Protein AF-A0A957CQX4-F1 (afdb_monomer)

Structure (mmCIF, N/CA/C/O backbone):
data_AF-A0A957CQX4-F1
#
_entry.id   AF-A0A957CQX4-F1
#
loop_
_atom_site.group_PDB
_atom_site.id
_atom_site.type_symbol
_atom_site.label_atom_id
_atom_site.label_alt_id
_atom_site.label_comp_id
_atom_site.label_asym_id
_atom_site.label_entity_id
_atom_site.label_seq_id
_atom_site.pdbx_PDB_ins_code
_atom_site.Cartn_x
_atom_site.Cartn_y
_atom_site.Cartn_z
_atom_site.occupancy
_atom_site.B_iso_or_equiv
_atom_site.auth_seq_id
_atom_site.auth_comp_id
_atom_site.auth_asym_id
_atom_site.auth_atom_id
_atom_site.pdbx_PDB_model_num
ATOM 1 N N . ILE A 1 1 ? 11.330 18.446 -30.122 1.00 41.84 1 ILE A N 1
ATOM 2 C CA . ILE A 1 1 ? 11.579 17.194 -29.372 1.00 41.84 1 ILE A CA 1
ATOM 3 C C . ILE A 1 1 ? 11.679 17.618 -27.921 1.00 41.84 1 ILE A C 1
ATOM 5 O O . ILE A 1 1 ? 12.581 18.369 -27.589 1.00 41.84 1 ILE A O 1
ATOM 9 N N . VAL A 1 2 ? 10.641 17.349 -27.130 1.00 44.31 2 VAL A N 1
ATOM 10 C CA . VAL A 1 2 ? 10.578 17.809 -25.739 1.00 44.31 2 VAL A CA 1
ATOM 11 C C . VAL A 1 2 ? 11.383 16.818 -24.910 1.00 44.31 2 VAL A C 1
ATOM 13 O O . VAL A 1 2 ? 10.915 15.710 -24.658 1.00 44.31 2 VAL A O 1
ATOM 16 N N . ASP A 1 3 ? 12.596 17.207 -24.524 1.00 44.94 3 ASP A N 1
ATOM 17 C CA . ASP A 1 3 ? 13.393 16.482 -23.540 1.00 44.94 3 ASP A CA 1
ATOM 18 C C . ASP A 1 3 ? 12.679 16.555 -22.186 1.00 44.94 3 ASP A C 1
ATOM 20 O O . ASP A 1 3 ? 12.815 17.519 -21.428 1.00 44.94 3 ASP A O 1
ATOM 24 N N . MET A 1 4 ? 11.884 15.527 -21.877 1.00 54.16 4 MET A N 1
ATOM 25 C CA . MET A 1 4 ? 11.392 15.278 -20.523 1.00 54.16 4 MET A CA 1
ATOM 26 C C . MET A 1 4 ? 12.562 14.816 -19.656 1.00 54.16 4 MET A C 1
ATOM 28 O O . MET A 1 4 ? 12.753 13.640 -19.364 1.00 54.16 4 MET A O 1
ATOM 32 N N . ASN A 1 5 ? 13.375 15.790 -19.280 1.00 46.06 5 ASN A N 1
ATOM 33 C CA . ASN A 1 5 ? 14.481 15.666 -18.361 1.00 46.06 5 ASN A CA 1
ATOM 34 C C . ASN A 1 5 ? 13.964 15.125 -17.014 1.00 46.06 5 ASN A C 1
ATOM 36 O O . ASN A 1 5 ? 13.205 15.791 -16.309 1.00 46.06 5 ASN A O 1
ATOM 40 N N . THR A 1 6 ? 14.365 13.896 -16.687 1.00 53.91 6 THR A N 1
ATOM 41 C CA . THR A 1 6 ? 14.165 13.133 -15.442 1.00 53.91 6 THR A CA 1
ATOM 42 C C . THR A 1 6 ? 14.833 13.820 -14.242 1.00 53.91 6 THR A C 1
ATOM 44 O O . THR A 1 6 ? 15.784 13.310 -13.649 1.00 53.91 6 THR A O 1
ATOM 47 N N . ARG A 1 7 ? 14.374 15.029 -13.913 1.00 50.56 7 ARG A N 1
ATOM 48 C CA . ARG A 1 7 ? 15.153 16.060 -13.212 1.00 50.56 7 ARG A CA 1
ATOM 49 C C . ARG A 1 7 ? 15.289 15.954 -11.698 1.00 50.56 7 ARG A C 1
ATOM 51 O O . ARG A 1 7 ? 15.803 16.900 -11.116 1.00 50.56 7 ARG A O 1
ATOM 58 N N . PHE A 1 8 ? 14.884 14.861 -11.055 1.00 52.66 8 PHE A N 1
ATOM 59 C CA . PHE A 1 8 ? 15.062 14.762 -9.599 1.00 52.66 8 PHE A CA 1
ATOM 60 C C . PHE A 1 8 ? 15.961 13.630 -9.103 1.00 52.66 8 PHE A C 1
ATOM 62 O O . PHE A 1 8 ? 16.574 13.805 -8.057 1.00 52.66 8 PHE A O 1
ATOM 69 N N . THR A 1 9 ? 16.133 12.524 -9.833 1.00 52.09 9 THR A N 1
ATOM 70 C CA . THR A 1 9 ? 16.983 11.414 -9.347 1.00 52.09 9 THR A CA 1
ATOM 71 C C . THR A 1 9 ? 17.731 10.631 -10.439 1.00 52.09 9 THR A C 1
ATOM 73 O O . THR A 1 9 ? 18.676 9.915 -10.132 1.00 52.09 9 THR A O 1
ATOM 76 N N . GLY A 1 10 ? 17.408 10.792 -11.726 1.00 63.09 10 GLY A N 1
ATOM 77 C CA . GLY A 1 10 ? 17.993 9.964 -12.789 1.00 63.09 10 GLY A CA 1
ATOM 78 C C . GLY A 1 10 ? 17.454 8.523 -12.788 1.00 63.09 10 GLY A C 1
ATOM 79 O O . GLY A 1 10 ? 17.038 7.989 -11.760 1.00 63.09 10 GLY A O 1
ATOM 80 N N . ILE A 1 11 ? 17.439 7.897 -13.969 1.00 63.88 11 ILE A N 1
ATOM 81 C CA . ILE A 1 11 ? 16.885 6.547 -14.196 1.00 63.88 11 ILE A CA 1
ATOM 82 C C . ILE A 1 11 ? 17.500 5.522 -13.227 1.00 63.88 11 ILE A C 1
ATOM 84 O O . ILE A 1 11 ? 16.767 4.762 -12.603 1.00 63.88 11 ILE A O 1
ATOM 88 N N . ALA A 1 12 ? 18.812 5.611 -12.987 1.00 65.75 12 ALA A N 1
ATOM 89 C CA . ALA A 1 12 ? 19.529 4.712 -12.087 1.00 65.75 12 ALA A CA 1
ATOM 90 C C . ALA A 1 12 ? 18.997 4.736 -10.641 1.00 65.75 12 ALA A C 1
ATOM 92 O O . ALA A 1 12 ? 18.763 3.689 -10.046 1.00 65.75 12 ALA A O 1
ATOM 93 N N . ILE A 1 13 ? 18.764 5.913 -10.047 1.00 66.00 13 ILE A N 1
ATOM 94 C CA . ILE A 1 13 ? 18.269 5.989 -8.660 1.00 66.00 13 ILE A CA 1
ATOM 95 C C . ILE A 1 13 ? 16.823 5.489 -8.576 1.00 66.00 13 ILE A C 1
ATOM 97 O O . ILE A 1 13 ? 16.457 4.862 -7.585 1.00 66.00 13 ILE A O 1
ATOM 101 N N . HIS A 1 14 ? 16.003 5.737 -9.602 1.00 67.88 14 HIS A N 1
ATOM 102 C CA . HIS A 1 14 ? 14.637 5.213 -9.656 1.00 67.88 14 HIS A CA 1
ATOM 103 C C . HIS A 1 14 ? 14.615 3.677 -9.719 1.00 67.88 14 HIS A C 1
ATOM 105 O O . HIS A 1 14 ? 13.782 3.053 -9.065 1.00 67.88 14 HIS A O 1
ATOM 111 N 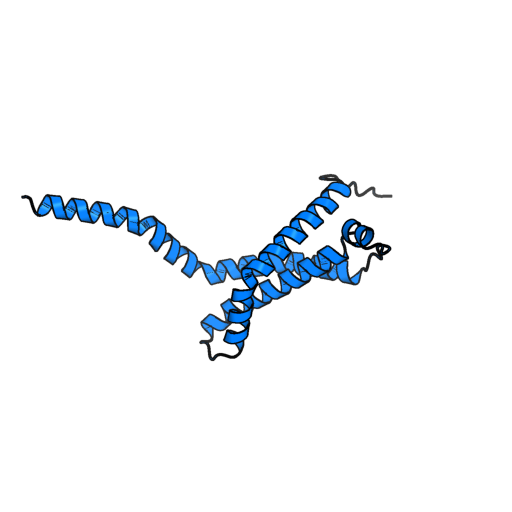N . GLU A 1 15 ? 15.567 3.061 -10.422 1.00 67.62 15 GLU A N 1
ATOM 112 C CA . GLU A 1 15 ? 15.726 1.603 -10.465 1.00 67.62 15 GLU A CA 1
ATOM 113 C C . GLU A 1 15 ? 16.175 1.019 -9.121 1.00 67.62 15 GLU A C 1
ATOM 115 O O . GLU A 1 15 ? 15.562 0.067 -8.632 1.00 67.62 15 GLU A O 1
ATOM 120 N N . TRP A 1 16 ? 17.182 1.616 -8.473 1.00 72.44 16 TRP A N 1
ATOM 121 C CA . TRP A 1 16 ? 17.637 1.181 -7.146 1.00 72.44 16 TRP A CA 1
ATOM 122 C C . TRP A 1 16 ? 16.569 1.383 -6.064 1.00 72.44 16 TRP A C 1
ATOM 124 O O . TRP A 1 16 ? 16.383 0.510 -5.212 1.00 72.44 16 TRP A O 1
ATOM 134 N N . LEU A 1 17 ? 15.822 2.492 -6.113 1.00 70.56 17 LEU A N 1
ATOM 135 C CA . LEU A 1 17 ? 14.667 2.714 -5.238 1.00 70.56 17 LEU A CA 1
ATOM 136 C C . LEU A 1 17 ? 13.571 1.679 -5.488 1.00 70.56 17 LEU A C 1
ATOM 138 O O . LEU A 1 17 ? 13.018 1.154 -4.526 1.00 70.56 17 LEU A O 1
ATOM 142 N N . GLY A 1 18 ? 13.291 1.341 -6.749 1.00 69.25 18 GLY A N 1
ATOM 143 C CA . GLY A 1 18 ? 12.336 0.292 -7.102 1.00 69.25 18 GLY A CA 1
ATOM 144 C C . GLY A 1 18 ? 12.687 -1.055 -6.465 1.00 69.25 18 GLY A C 1
ATOM 145 O O . GLY A 1 18 ? 11.817 -1.702 -5.884 1.00 69.25 18 GLY A O 1
ATOM 146 N N . ILE A 1 19 ? 13.966 -1.443 -6.485 1.00 72.25 19 ILE A N 1
ATOM 147 C CA . ILE A 1 19 ? 14.449 -2.678 -5.843 1.00 72.25 19 ILE A CA 1
ATOM 148 C C . ILE A 1 19 ? 14.323 -2.595 -4.321 1.00 72.25 19 ILE A C 1
ATOM 150 O O . ILE A 1 19 ? 13.779 -3.509 -3.699 1.00 72.25 19 ILE A O 1
ATOM 154 N N . GLY A 1 20 ? 14.797 -1.503 -3.712 1.00 78.00 20 GLY A N 1
ATOM 155 C CA . GLY A 1 20 ? 14.736 -1.319 -2.261 1.00 78.00 20 GLY A CA 1
ATOM 156 C C . GLY A 1 20 ? 13.301 -1.373 -1.732 1.00 78.00 20 GLY A C 1
ATOM 157 O O . GLY A 1 20 ? 13.021 -2.066 -0.753 1.00 78.00 20 GLY A O 1
ATOM 158 N N . ILE A 1 21 ? 12.375 -0.708 -2.427 1.00 72.12 21 ILE A N 1
ATOM 159 C CA . ILE A 1 21 ? 10.943 -0.729 -2.114 1.00 72.12 21 ILE A CA 1
ATOM 160 C C . ILE A 1 21 ? 10.361 -2.129 -2.346 1.00 72.12 21 ILE A C 1
ATOM 162 O O . ILE A 1 21 ? 9.635 -2.627 -1.489 1.00 72.12 21 ILE A O 1
ATOM 166 N N . GLY A 1 22 ? 10.716 -2.799 -3.446 1.00 74.62 22 GLY A N 1
ATOM 167 C CA . GLY A 1 22 ? 10.278 -4.167 -3.735 1.00 74.62 22 GLY A CA 1
ATOM 168 C C . GLY A 1 22 ? 10.659 -5.160 -2.632 1.00 74.62 22 GLY A C 1
ATOM 169 O O . GLY A 1 22 ? 9.807 -5.915 -2.164 1.00 74.62 22 GLY A O 1
ATOM 170 N N . ILE A 1 23 ? 11.906 -5.115 -2.152 1.00 79.44 23 ILE A N 1
ATOM 171 C CA . ILE A 1 23 ? 12.391 -5.969 -1.054 1.00 79.44 23 ILE A CA 1
ATOM 172 C C . ILE A 1 23 ? 11.671 -5.638 0.256 1.00 79.44 23 ILE A C 1
ATOM 174 O O . ILE A 1 23 ? 11.192 -6.545 0.940 1.00 79.44 23 ILE A O 1
ATOM 178 N N . ALA A 1 24 ? 11.570 -4.354 0.611 1.00 78.94 24 ALA A N 1
ATOM 179 C CA . ALA A 1 24 ? 10.910 -3.925 1.842 1.00 78.94 24 ALA A CA 1
ATOM 180 C C . ALA A 1 24 ? 9.434 -4.355 1.880 1.00 78.94 24 ALA A C 1
ATOM 182 O O . ALA A 1 24 ? 8.952 -4.850 2.902 1.00 78.94 24 ALA A O 1
ATOM 183 N N . LEU A 1 25 ? 8.729 -4.226 0.755 1.00 71.69 25 LEU A N 1
ATOM 184 C CA . LEU A 1 25 ? 7.332 -4.625 0.629 1.00 71.69 25 LEU A CA 1
ATOM 185 C C . LEU A 1 25 ? 7.152 -6.150 0.612 1.00 71.69 25 LEU A C 1
ATOM 187 O O . LEU A 1 25 ? 6.225 -6.659 1.242 1.00 71.69 25 LEU A O 1
ATOM 191 N N . PHE A 1 26 ? 8.049 -6.904 -0.030 1.00 78.44 26 PHE A N 1
ATOM 192 C CA . PHE A 1 26 ? 8.033 -8.369 0.037 1.00 78.44 26 PHE A CA 1
ATOM 193 C C . PHE A 1 26 ? 8.264 -8.873 1.468 1.00 78.44 26 PHE A C 1
ATOM 195 O O . PHE A 1 26 ? 7.564 -9.763 1.954 1.00 78.44 26 PHE A O 1
ATOM 202 N N . TYR A 1 27 ? 9.205 -8.261 2.185 1.00 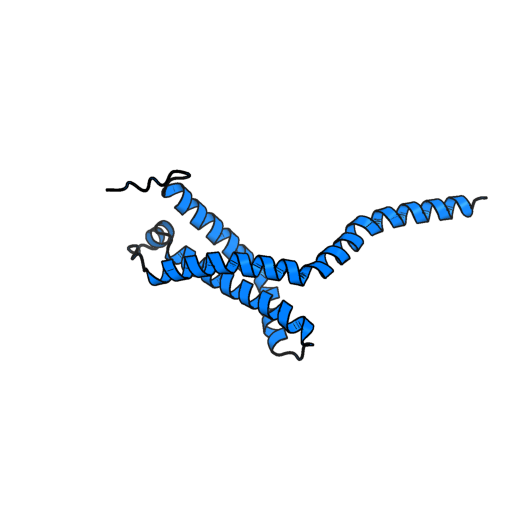83.25 27 TYR A N 1
ATOM 203 C CA . TYR A 1 27 ? 9.442 -8.565 3.592 1.00 83.25 27 TYR A CA 1
ATOM 204 C C . TYR A 1 27 ? 8.224 -8.229 4.464 1.00 83.25 27 TYR A C 1
ATOM 206 O O . TYR A 1 27 ? 7.828 -9.029 5.314 1.00 83.25 27 TYR A O 1
ATOM 214 N N . HIS A 1 28 ? 7.573 -7.090 4.215 1.00 79.69 28 HIS A N 1
ATOM 215 C CA . HIS A 1 28 ? 6.319 -6.726 4.871 1.00 79.69 28 HIS A CA 1
ATOM 216 C C . HIS A 1 28 ? 5.231 -7.789 4.643 1.00 79.69 28 HIS A C 1
ATOM 218 O O . HIS A 1 28 ? 4.593 -8.239 5.596 1.00 79.69 28 HIS A O 1
ATOM 224 N N . LEU A 1 29 ? 5.074 -8.273 3.407 1.00 77.56 29 LEU A N 1
ATOM 225 C CA . LEU A 1 29 ? 4.137 -9.345 3.069 1.00 77.56 29 LEU A CA 1
ATOM 226 C C . LEU A 1 29 ? 4.422 -10.637 3.858 1.00 77.56 29 LEU A C 1
ATOM 228 O O . LEU A 1 29 ? 3.501 -11.258 4.393 1.00 77.56 29 LEU A O 1
ATOM 232 N N . MET A 1 30 ? 5.700 -11.005 3.990 1.00 81.81 30 MET A N 1
ATOM 233 C CA . MET A 1 30 ? 6.137 -12.176 4.755 1.00 81.81 30 MET A CA 1
ATOM 234 C C . MET A 1 30 ? 5.791 -12.053 6.248 1.00 81.81 30 MET A C 1
ATOM 236 O O . MET A 1 30 ? 5.258 -12.988 6.849 1.00 81.81 30 MET A O 1
ATOM 240 N N . LEU A 1 31 ? 6.043 -10.885 6.850 1.00 82.69 31 LEU A N 1
ATOM 241 C CA . LEU A 1 31 ? 5.719 -10.615 8.255 1.00 82.69 31 LEU A CA 1
ATOM 242 C C . LEU A 1 31 ? 4.213 -10.681 8.522 1.00 82.69 31 LEU A C 1
ATOM 244 O O . LEU A 1 31 ? 3.776 -11.198 9.554 1.00 82.69 31 LEU A O 1
ATOM 248 N N . HIS A 1 32 ? 3.412 -10.199 7.576 1.00 79.81 32 HIS A N 1
ATOM 249 C CA . HIS A 1 32 ? 1.960 -10.181 7.694 1.00 79.81 32 HIS A CA 1
ATOM 250 C C . HIS A 1 32 ? 1.287 -11.491 7.245 1.00 79.81 32 HIS A C 1
ATOM 252 O O . HIS A 1 32 ? 0.066 -11.601 7.343 1.00 79.81 32 HIS A O 1
ATOM 258 N N . TRP A 1 33 ? 2.038 -12.540 6.882 1.00 77.56 33 TRP A N 1
ATOM 259 C CA . TRP A 1 33 ? 1.481 -13.815 6.403 1.00 77.56 33 TRP A CA 1
ATOM 260 C C . TRP A 1 33 ? 0.460 -14.460 7.350 1.00 77.56 33 TRP A C 1
ATOM 262 O O . TRP A 1 33 ? -0.620 -14.890 6.940 1.00 77.56 33 TRP A O 1
ATOM 272 N N . LYS A 1 34 ? 0.747 -14.464 8.658 1.00 77.88 34 LYS A N 1
ATOM 273 C CA . LYS A 1 34 ? -0.188 -14.983 9.674 1.00 77.88 34 LYS A CA 1
ATOM 274 C C . LYS A 1 34 ? -1.479 -14.164 9.749 1.00 77.88 34 LYS A C 1
ATOM 276 O O . LYS A 1 34 ? -2.549 -14.733 9.967 1.00 77.88 34 LYS A O 1
ATOM 281 N N . TRP A 1 35 ? -1.380 -12.847 9.568 1.00 76.88 35 TRP A N 1
ATOM 282 C CA . TRP A 1 35 ? -2.536 -11.956 9.536 1.00 76.88 35 TRP A CA 1
ATOM 283 C C . TRP A 1 35 ? -3.393 -12.229 8.300 1.00 76.88 35 TRP A C 1
ATOM 285 O O . TRP A 1 35 ? -4.600 -12.367 8.456 1.00 76.88 35 TRP A O 1
ATOM 295 N N . ILE A 1 36 ? -2.787 -12.445 7.127 1.00 70.94 36 ILE A N 1
ATOM 296 C CA . ILE A 1 36 ? -3.496 -12.798 5.884 1.00 70.94 36 ILE A CA 1
ATOM 297 C C . ILE A 1 36 ? -4.317 -14.071 6.077 1.00 70.94 36 ILE A C 1
ATOM 299 O O . ILE A 1 36 ? -5.517 -14.071 5.833 1.00 70.94 36 ILE A O 1
ATOM 303 N N . VAL A 1 37 ? -3.709 -15.148 6.583 1.00 76.94 37 VAL A N 1
ATOM 304 C CA . VAL A 1 37 ? -4.419 -16.420 6.811 1.00 76.94 37 VAL A CA 1
ATOM 305 C C . VAL A 1 37 ? -5.567 -16.247 7.813 1.00 76.94 37 VAL A C 1
ATOM 307 O O . VAL A 1 37 ? -6.648 -16.812 7.631 1.00 76.94 37 VAL A O 1
ATOM 310 N N . ALA A 1 38 ? -5.360 -15.458 8.871 1.00 75.69 38 ALA A N 1
ATOM 311 C CA . ALA A 1 38 ? -6.400 -15.150 9.850 1.00 75.69 38 ALA A CA 1
ATOM 312 C C . ALA A 1 38 ? -7.536 -14.304 9.250 1.00 75.69 38 ALA A C 1
ATOM 314 O O . ALA A 1 38 ? -8.705 -14.546 9.558 1.00 75.69 38 ALA A O 1
ATOM 315 N N . ILE A 1 39 ? -7.198 -13.353 8.377 1.00 66.88 39 ILE A N 1
ATOM 316 C CA . ILE A 1 39 ? -8.131 -12.573 7.567 1.00 66.88 39 ILE A CA 1
ATOM 317 C C . ILE A 1 39 ? -8.926 -13.536 6.692 1.00 66.88 39 ILE A C 1
ATOM 319 O O . ILE A 1 39 ? -10.137 -13.595 6.864 1.00 66.88 39 ILE A O 1
ATOM 323 N N . THR A 1 40 ? -8.301 -14.375 5.868 1.00 70.88 40 THR A N 1
ATOM 324 C CA . THR A 1 40 ? -9.000 -15.268 4.932 1.00 70.88 40 THR A CA 1
ATOM 325 C C . THR A 1 40 ? -9.977 -16.196 5.645 1.00 70.88 40 THR A C 1
ATOM 327 O O . THR A 1 40 ? -11.106 -16.368 5.200 1.00 70.88 40 THR A O 1
ATOM 330 N N . LYS A 1 41 ? -9.610 -16.724 6.818 1.00 74.88 41 LYS A N 1
ATOM 331 C CA . LYS A 1 41 ? -10.523 -17.532 7.644 1.00 74.88 41 LYS A CA 1
ATOM 332 C C . LYS A 1 41 ? -11.727 -16.742 8.168 1.00 74.88 41 LYS A C 1
ATOM 334 O O . LYS A 1 41 ? -12.801 -17.313 8.335 1.00 74.88 41 LYS A O 1
ATOM 339 N N . ARG A 1 42 ? -11.576 -15.439 8.424 1.00 70.38 42 ARG A N 1
ATOM 340 C CA . ARG A 1 42 ? -12.669 -14.561 8.867 1.00 70.38 42 ARG A CA 1
ATOM 341 C C . ARG A 1 42 ? -13.666 -14.212 7.759 1.00 70.38 42 ARG A C 1
ATOM 343 O O . ARG A 1 42 ? -14.816 -14.001 8.121 1.00 70.38 42 ARG A O 1
ATOM 350 N N . ILE A 1 43 ? -13.304 -14.239 6.465 1.00 65.75 43 ILE A N 1
ATOM 351 C CA . ILE A 1 43 ? -14.282 -14.121 5.348 1.00 65.75 43 ILE A CA 1
ATOM 352 C C . ILE A 1 43 ? -15.390 -15.157 5.488 1.00 65.75 43 ILE A C 1
ATOM 354 O O . ILE A 1 43 ? -16.566 -14.848 5.326 1.00 65.75 43 ILE A O 1
ATOM 358 N N . PHE A 1 44 ? -15.005 -16.388 5.812 1.00 69.75 44 PHE A N 1
ATOM 359 C CA . PHE A 1 44 ? -15.931 -17.509 5.920 1.00 69.75 44 PHE A CA 1
ATOM 360 C C . PHE A 1 44 ? -16.690 -17.534 7.256 1.00 69.75 44 PHE A C 1
ATOM 362 O O . PHE A 1 44 ? -17.517 -18.415 7.478 1.00 69.75 44 PHE A O 1
ATOM 369 N N . SER A 1 45 ? -16.441 -16.569 8.149 1.00 67.75 45 SER A N 1
ATOM 370 C CA . SER A 1 45 ? -17.099 -16.464 9.449 1.00 67.75 45 SER A CA 1
ATOM 371 C C . SER A 1 45 ? -18.189 -15.388 9.448 1.00 67.75 45 SER A C 1
ATOM 373 O O . SER A 1 45 ? -18.067 -14.336 8.820 1.00 67.75 45 SER A O 1
ATOM 375 N N . LYS A 1 46 ? -19.284 -15.631 10.178 1.00 63.38 46 LYS A N 1
ATOM 376 C CA . LYS A 1 46 ? -20.419 -14.700 10.277 1.00 63.38 46 LYS A CA 1
ATOM 377 C C . LYS A 1 46 ? -20.040 -13.483 11.130 1.00 63.38 46 LYS A C 1
ATOM 379 O O . LYS A 1 46 ? -20.223 -13.487 12.342 1.00 63.38 46 LYS A O 1
ATOM 384 N N . LEU A 1 47 ? -19.531 -12.427 10.495 1.00 65.81 47 LEU A N 1
ATOM 385 C CA . LEU A 1 47 ? -19.240 -11.145 11.151 1.00 65.81 47 LEU A CA 1
ATOM 386 C C . LEU A 1 47 ? -20.388 -10.127 10.987 1.00 65.81 47 LEU A C 1
ATOM 388 O O . LEU A 1 47 ? -21.037 -10.119 9.930 1.00 65.81 47 LEU A O 1
ATOM 392 N N . PRO A 1 48 ? -20.614 -9.241 11.981 1.00 73.38 48 PRO A N 1
ATOM 393 C CA . PRO A 1 48 ? -21.534 -8.104 11.879 1.00 73.38 48 PRO A CA 1
ATOM 394 C C . PRO A 1 48 ? -21.151 -7.141 10.745 1.00 73.38 48 PRO A C 1
ATOM 396 O O . PRO A 1 48 ? -19.968 -6.891 10.515 1.00 73.38 48 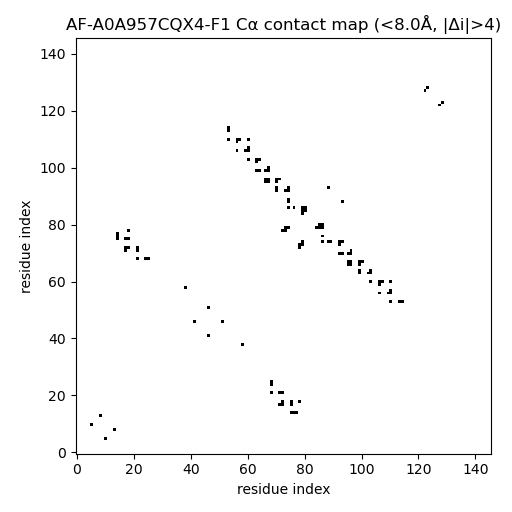PRO A O 1
ATOM 399 N N . THR A 1 49 ? -22.139 -6.559 10.061 1.00 66.75 49 THR A N 1
ATOM 400 C CA . THR A 1 49 ? -21.964 -5.760 8.829 1.00 66.75 49 THR A CA 1
ATOM 401 C C . THR A 1 49 ? -21.007 -4.572 8.980 1.00 66.75 49 THR A C 1
ATOM 403 O O . THR A 1 49 ? -20.211 -4.319 8.080 1.00 66.75 49 THR A O 1
ATOM 406 N N . ALA A 1 50 ? -20.993 -3.898 10.135 1.00 67.19 50 ALA A N 1
ATOM 407 C CA . ALA A 1 50 ? -20.071 -2.787 10.403 1.00 67.19 50 ALA A CA 1
ATOM 408 C C . ALA A 1 50 ? -18.589 -3.218 10.396 1.00 67.19 50 ALA A C 1
ATOM 410 O O . ALA A 1 50 ? -17.726 -2.495 9.902 1.00 67.19 50 ALA A O 1
ATOM 411 N N . HIS A 1 51 ? -18.287 -4.433 10.866 1.00 72.94 51 HIS A N 1
ATOM 412 C CA . HIS A 1 51 ? -16.935 -4.987 10.794 1.00 72.94 51 HIS A CA 1
ATOM 413 C C . HIS A 1 51 ? -16.564 -5.461 9.387 1.00 72.94 51 HIS A C 1
ATOM 415 O O . HIS A 1 51 ? -15.377 -5.533 9.081 1.00 72.94 51 HIS A O 1
ATOM 421 N N . ARG A 1 52 ? -17.548 -5.748 8.521 1.00 77.06 52 ARG A N 1
ATOM 422 C CA . ARG A 1 52 ? -17.294 -6.204 7.148 1.00 77.06 52 ARG A CA 1
ATOM 423 C C . ARG A 1 52 ? -16.694 -5.113 6.277 1.00 77.06 52 ARG A C 1
ATOM 425 O O . ARG A 1 52 ? -15.807 -5.427 5.505 1.00 77.06 52 ARG A O 1
ATOM 432 N N . ILE A 1 53 ? -17.132 -3.859 6.404 1.00 79.19 53 ILE A N 1
ATOM 433 C CA . ILE A 1 53 ? -16.623 -2.761 5.559 1.00 79.19 53 ILE A CA 1
ATOM 434 C C . ILE A 1 53 ? -15.146 -2.498 5.851 1.00 79.19 53 ILE A C 1
ATOM 436 O O . ILE A 1 53 ? -14.331 -2.515 4.936 1.00 79.19 53 ILE A O 1
ATOM 440 N N . ARG A 1 54 ? -14.788 -2.337 7.130 1.00 81.19 54 ARG A N 1
ATOM 441 C CA . ARG A 1 54 ? -13.387 -2.169 7.549 1.00 81.19 54 ARG A CA 1
ATOM 442 C C . ARG A 1 54 ? -12.519 -3.326 7.065 1.00 81.19 54 ARG A C 1
ATOM 444 O O . ARG A 1 54 ? -11.462 -3.124 6.493 1.00 81.19 54 ARG A O 1
ATOM 451 N N . TYR A 1 55 ? -13.040 -4.533 7.208 1.00 78.88 55 TYR A N 1
ATOM 452 C CA . TYR A 1 55 ? -12.376 -5.742 6.764 1.00 78.88 55 TYR A CA 1
ATOM 453 C C . TYR A 1 55 ? -12.242 -5.860 5.228 1.00 78.88 55 TYR A C 1
ATOM 455 O O . TYR A 1 55 ? -11.213 -6.314 4.735 1.00 78.88 55 TYR A O 1
ATOM 463 N N . LEU A 1 56 ? -13.248 -5.439 4.456 1.00 83.88 56 LEU A N 1
ATOM 464 C CA . LEU A 1 56 ? -13.190 -5.414 2.991 1.00 83.88 56 LEU A CA 1
ATOM 465 C C . LEU A 1 56 ? -12.115 -4.446 2.497 1.00 83.88 56 LEU A C 1
ATOM 467 O O . LEU A 1 56 ? -11.375 -4.789 1.581 1.00 83.88 56 LEU A O 1
ATOM 471 N N . VAL A 1 57 ? -12.010 -3.270 3.120 1.00 87.25 57 VAL A N 1
ATOM 472 C CA . VAL A 1 57 ? -10.960 -2.291 2.807 1.00 87.25 57 VAL A CA 1
ATOM 473 C C . VAL A 1 57 ? -9.578 -2.866 3.106 1.00 87.25 57 VAL A C 1
ATOM 475 O O . VAL A 1 57 ? -8.684 -2.731 2.277 1.00 87.25 57 VAL A O 1
ATOM 478 N N . ASP A 1 58 ? -9.416 -3.576 4.225 1.00 84.88 58 ASP A N 1
ATOM 479 C CA . ASP A 1 58 ? -8.153 -4.236 4.576 1.00 84.88 58 ASP A CA 1
ATOM 480 C C . ASP A 1 58 ? -7.735 -5.281 3.527 1.00 84.88 58 ASP A C 1
ATOM 482 O O . ASP A 1 58 ? -6.562 -5.357 3.162 1.00 84.88 58 ASP A O 1
ATOM 486 N N . ILE A 1 59 ? -8.682 -6.071 3.004 1.00 83.56 59 ILE A N 1
ATOM 487 C CA . ILE A 1 59 ? -8.399 -7.026 1.920 1.00 83.56 59 ILE A CA 1
ATOM 488 C C . ILE A 1 59 ? -8.075 -6.308 0.618 1.00 83.56 59 ILE A C 1
ATOM 490 O O . ILE A 1 59 ? -7.133 -6.700 -0.063 1.00 83.56 59 ILE A O 1
ATOM 494 N N . LEU A 1 60 ? -8.862 -5.299 0.243 1.00 88.69 60 LEU A N 1
ATOM 495 C CA . LEU A 1 60 ? -8.639 -4.544 -0.989 1.00 88.69 60 LEU A CA 1
ATOM 496 C C . LEU A 1 60 ? -7.242 -3.931 -0.989 1.00 88.69 60 LEU A C 1
ATOM 498 O O . LEU A 1 60 ? -6.512 -4.098 -1.957 1.00 88.69 60 LEU A O 1
ATOM 502 N N . LEU A 1 61 ? -6.847 -3.315 0.124 1.00 87.44 61 LEU A N 1
ATOM 503 C CA . LEU A 1 61 ? -5.513 -2.759 0.316 1.00 87.44 61 LEU A CA 1
ATOM 504 C C . LEU A 1 61 ? -4.431 -3.836 0.252 1.00 87.44 61 LEU A C 1
ATOM 506 O O . LEU A 1 61 ? -3.385 -3.626 -0.349 1.00 87.44 61 LEU A O 1
ATOM 510 N N . PHE A 1 62 ? -4.686 -5.003 0.837 1.00 84.62 62 PHE A N 1
ATOM 511 C CA . PHE A 1 62 ? -3.766 -6.127 0.763 1.00 84.62 62 PHE A CA 1
ATOM 512 C C . PHE A 1 62 ? -3.552 -6.614 -0.681 1.00 84.62 62 PHE A C 1
ATOM 514 O O . PHE A 1 62 ? -2.412 -6.760 -1.124 1.00 84.62 62 PHE A O 1
ATOM 521 N N . VAL A 1 63 ? -4.639 -6.852 -1.419 1.00 86.19 63 VAL A N 1
ATOM 522 C CA . VAL A 1 63 ? -4.594 -7.298 -2.819 1.00 86.19 63 VAL A CA 1
ATOM 523 C C . VAL A 1 63 ? -3.916 -6.247 -3.692 1.00 86.19 63 VAL A C 1
ATOM 525 O O . VAL A 1 63 ? -3.032 -6.593 -4.473 1.00 86.19 63 VAL A O 1
ATOM 528 N N . ASP A 1 64 ? -4.287 -4.979 -3.524 1.00 89.56 64 ASP A N 1
ATOM 529 C CA . ASP A 1 64 ? -3.684 -3.850 -4.226 1.00 89.56 64 ASP A CA 1
ATOM 530 C C . ASP A 1 64 ? -2.170 -3.799 -3.996 1.00 89.56 64 ASP A C 1
ATOM 532 O O . ASP A 1 64 ? -1.404 -3.731 -4.954 1.00 89.56 64 ASP A O 1
ATOM 536 N N . MET A 1 65 ? -1.719 -3.985 -2.752 1.00 83.56 65 MET A N 1
ATOM 537 C CA . MET A 1 65 ? -0.294 -4.001 -2.429 1.00 83.56 65 MET A CA 1
ATOM 538 C C . MET A 1 65 ? 0.447 -5.173 -3.079 1.00 83.56 65 MET A C 1
ATOM 540 O O . MET A 1 65 ? 1.546 -4.993 -3.597 1.00 83.56 65 MET A O 1
ATOM 544 N N . VAL A 1 66 ? -0.147 -6.371 -3.116 1.00 84.44 66 VAL A N 1
ATOM 545 C CA . VAL A 1 66 ? 0.444 -7.525 -3.818 1.00 84.44 66 VAL A CA 1
ATOM 546 C C . VAL A 1 66 ? 0.577 -7.241 -5.316 1.00 84.44 66 VAL A C 1
ATOM 548 O O . VAL A 1 66 ? 1.635 -7.496 -5.892 1.00 84.44 66 VAL A O 1
ATOM 551 N N . VAL A 1 67 ? -0.460 -6.688 -5.950 1.00 87.38 67 VAL A N 1
ATOM 552 C CA . VAL A 1 67 ? -0.426 -6.337 -7.378 1.00 87.38 67 VAL A CA 1
ATOM 553 C C . VAL A 1 67 ? 0.608 -5.243 -7.640 1.00 87.38 67 VAL A C 1
ATOM 555 O O . VAL A 1 67 ? 1.391 -5.362 -8.584 1.00 87.38 67 VAL A O 1
ATOM 558 N N . LEU A 1 68 ? 0.674 -4.218 -6.791 1.00 86.69 68 LEU A N 1
ATOM 559 C CA . LEU A 1 68 ? 1.641 -3.125 -6.887 1.00 86.69 68 LEU A CA 1
ATOM 560 C C . LEU A 1 68 ? 3.082 -3.648 -6.823 1.00 86.69 68 LEU A C 1
ATOM 562 O O . LEU A 1 68 ? 3.913 -3.246 -7.638 1.00 86.69 68 LEU A O 1
ATOM 566 N N . ILE A 1 69 ? 3.361 -4.601 -5.927 1.00 80.69 69 ILE A N 1
ATOM 567 C CA . ILE A 1 69 ? 4.670 -5.259 -5.800 1.00 80.69 69 ILE A CA 1
ATOM 568 C C . ILE A 1 69 ? 4.983 -6.074 -7.055 1.00 80.69 69 ILE A C 1
ATOM 570 O O . ILE A 1 69 ? 6.003 -5.838 -7.698 1.00 80.69 69 ILE A O 1
ATOM 574 N N . VAL A 1 70 ? 4.110 -7.011 -7.437 1.00 82.62 70 VAL A N 1
ATOM 575 C CA . VAL A 1 70 ? 4.348 -7.913 -8.579 1.00 82.62 70 VAL A CA 1
ATOM 576 C C . VAL A 1 70 ? 4.551 -7.122 -9.871 1.00 82.62 70 VAL A C 1
ATOM 578 O O . VAL A 1 70 ? 5.483 -7.394 -10.626 1.00 82.62 70 VAL A O 1
ATOM 581 N N . THR A 1 71 ? 3.715 -6.112 -10.114 1.00 84.81 71 THR A N 1
ATOM 582 C CA . THR A 1 71 ? 3.829 -5.253 -11.298 1.00 84.81 71 THR A CA 1
ATOM 583 C C . THR A 1 71 ? 5.074 -4.366 -11.250 1.00 84.81 71 THR A C 1
ATOM 585 O O . THR A 1 71 ? 5.703 -4.169 -12.286 1.00 84.81 71 THR A O 1
ATOM 588 N N . GLY A 1 72 ? 5.483 -3.884 -10.070 1.00 77.69 72 GLY A N 1
ATOM 589 C CA . GLY A 1 72 ? 6.710 -3.103 -9.886 1.00 77.69 72 GLY A CA 1
ATOM 590 C C . GLY A 1 72 ? 7.980 -3.920 -10.134 1.00 77.69 72 GLY A C 1
ATOM 591 O O . GLY A 1 72 ? 8.873 -3.459 -10.844 1.00 77.69 72 GLY A O 1
ATOM 592 N N . LEU A 1 73 ? 8.031 -5.161 -9.633 1.00 77.12 73 LEU A N 1
ATOM 593 C CA . LEU A 1 73 ? 9.112 -6.104 -9.940 1.00 77.12 73 LEU A CA 1
ATOM 594 C C . LEU A 1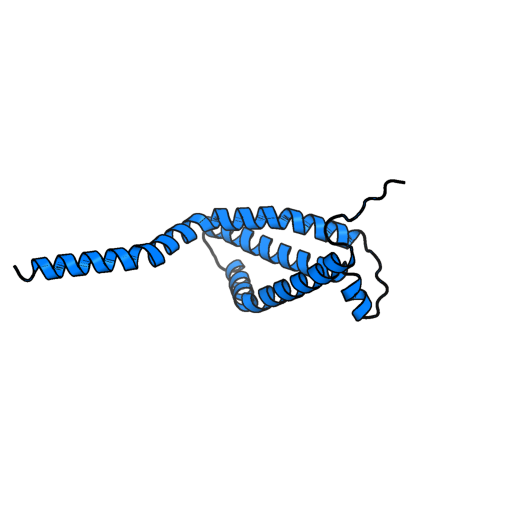 73 ? 9.186 -6.406 -11.442 1.00 77.12 73 LEU A C 1
ATOM 596 O O . LEU A 1 73 ? 10.281 -6.465 -11.991 1.00 77.12 73 LEU A O 1
ATOM 600 N N . TRP A 1 74 ? 8.039 -6.545 -12.112 1.00 75.69 74 TRP A N 1
ATOM 601 C CA . TRP A 1 74 ? 7.981 -6.844 -13.547 1.00 75.69 74 TRP A CA 1
ATOM 602 C C . TRP A 1 74 ? 8.413 -5.673 -14.443 1.00 75.69 74 TRP A C 1
ATOM 604 O O . TRP A 1 74 ? 8.985 -5.881 -15.511 1.00 75.69 74 TRP A O 1
ATOM 614 N N . ILE A 1 75 ? 8.126 -4.431 -14.040 1.00 73.69 75 ILE A N 1
ATOM 615 C CA . ILE A 1 75 ? 8.533 -3.226 -14.785 1.00 73.69 75 ILE A CA 1
ATOM 616 C C . ILE A 1 75 ? 10.015 -2.896 -14.558 1.00 73.69 75 ILE A C 1
ATOM 618 O O . ILE A 1 75 ? 10.612 -2.211 -15.387 1.00 73.69 75 ILE A O 1
ATOM 622 N N . SER A 1 76 ? 10.615 -3.362 -13.459 1.00 71.31 76 SER A N 1
ATOM 623 C CA . SER A 1 76 ? 12.011 -3.076 -13.131 1.00 71.31 76 SER A CA 1
ATOM 624 C C . SER A 1 76 ? 12.963 -3.683 -14.168 1.00 71.31 76 SER A C 1
ATOM 626 O O . SER A 1 76 ? 13.148 -4.899 -14.238 1.00 71.31 76 SER A O 1
ATOM 628 N N . GLU A 1 77 ? 13.594 -2.816 -14.964 1.00 69.56 77 GLU A N 1
ATOM 629 C CA . GLU A 1 77 ? 14.548 -3.219 -16.004 1.00 69.56 77 GLU A CA 1
ATOM 630 C C . GLU A 1 77 ? 15.760 -3.937 -15.387 1.00 69.56 77 GLU A C 1
ATOM 632 O O . GLU A 1 77 ? 16.179 -4.970 -15.903 1.00 69.56 77 GLU A O 1
ATOM 637 N N . VAL A 1 78 ? 16.245 -3.485 -14.225 1.00 65.81 78 VAL A N 1
ATOM 638 C CA . VAL A 1 78 ? 17.349 -4.131 -13.490 1.00 65.81 78 VAL A CA 1
ATOM 639 C C . VAL A 1 78 ? 16.963 -5.513 -12.960 1.00 65.81 78 VAL A C 1
ATOM 641 O O . VAL A 1 78 ? 17.750 -6.450 -13.086 1.00 65.81 78 VAL A O 1
ATOM 644 N N . ALA A 1 79 ? 15.757 -5.679 -12.402 1.00 66.94 79 ALA A N 1
ATOM 645 C CA . ALA A 1 79 ? 15.308 -6.990 -11.927 1.00 66.94 79 ALA A CA 1
ATOM 646 C C . ALA A 1 79 ? 15.215 -7.999 -13.083 1.00 66.94 79 ALA A C 1
ATOM 648 O O . ALA A 1 79 ? 15.671 -9.133 -12.946 1.00 66.94 79 ALA A O 1
ATOM 649 N N . MET A 1 80 ? 14.696 -7.564 -14.238 1.00 67.19 80 MET A N 1
ATOM 650 C CA . MET A 1 80 ? 14.583 -8.381 -15.452 1.00 67.19 80 MET A CA 1
ATOM 651 C C . MET A 1 80 ? 15.955 -8.694 -16.079 1.00 67.19 80 MET A C 1
ATOM 653 O O . MET A 1 80 ? 16.187 -9.816 -16.531 1.00 67.19 80 MET A O 1
ATOM 657 N N . GLN A 1 81 ? 16.897 -7.748 -16.036 1.00 68.62 81 GLN A N 1
ATOM 658 C CA . GLN A 1 81 ? 18.277 -7.960 -16.485 1.00 68.62 81 GLN A CA 1
ATOM 659 C C . GLN A 1 81 ? 19.030 -8.965 -15.603 1.00 68.62 81 GLN A C 1
ATOM 661 O O . GLN A 1 81 ? 19.758 -9.803 -16.132 1.00 68.62 81 GLN A O 1
ATOM 666 N N . GLN A 1 82 ? 18.834 -8.944 -14.279 1.00 69.12 82 GLN A N 1
ATOM 667 C CA . GLN A 1 82 ? 19.476 -9.905 -13.370 1.00 69.12 82 GLN A CA 1
ATOM 668 C C . GLN A 1 82 ? 18.996 -11.347 -13.566 1.00 69.12 82 GLN A C 1
ATOM 670 O O . GLN A 1 82 ? 19.757 -12.280 -13.320 1.00 69.12 82 GLN A O 1
ATOM 675 N N . ILE A 1 83 ? 17.767 -11.540 -14.051 1.00 69.31 83 ILE A N 1
ATOM 676 C CA . ILE A 1 83 ? 17.231 -12.860 -14.419 1.00 69.31 83 ILE A CA 1
ATOM 677 C C . ILE A 1 83 ? 17.491 -13.227 -15.891 1.00 69.31 83 ILE A C 1
ATOM 679 O O . ILE A 1 83 ? 16.994 -14.247 -16.363 1.00 69.31 83 ILE A O 1
ATOM 683 N N . GLY A 1 84 ? 18.277 -12.425 -16.622 1.00 67.19 84 GLY A N 1
ATOM 684 C CA . GLY A 1 84 ? 18.697 -12.708 -17.999 1.00 67.19 84 GLY A CA 1
ATOM 685 C C . GLY A 1 84 ? 17.597 -12.557 -19.056 1.00 67.19 84 GLY A C 1
ATOM 686 O O . GLY A 1 84 ? 17.766 -13.030 -20.179 1.00 67.19 84 GLY A O 1
ATOM 687 N N . LEU A 1 85 ? 16.473 -11.915 -18.723 1.00 68.56 85 LEU A N 1
ATOM 688 C CA . LEU A 1 85 ? 15.378 -11.665 -19.658 1.00 68.56 85 LEU A CA 1
ATOM 689 C C . LEU A 1 85 ? 15.515 -10.271 -20.278 1.00 68.56 85 LEU A C 1
ATOM 691 O O . LEU A 1 85 ? 15.753 -9.282 -19.586 1.00 68.56 85 LEU A O 1
ATOM 695 N N . LEU A 1 86 ? 15.322 -10.175 -21.598 1.00 60.69 86 LEU A N 1
ATOM 696 C CA . LEU A 1 86 ? 15.238 -8.881 -22.275 1.00 60.69 86 LEU A CA 1
ATOM 697 C C . LEU A 1 86 ? 14.009 -8.124 -21.739 1.00 60.69 86 LEU A C 1
ATOM 699 O O . LEU A 1 86 ? 12.905 -8.677 -21.796 1.00 60.69 86 LEU A O 1
ATOM 703 N N . PRO A 1 87 ? 14.153 -6.884 -21.232 1.00 56.97 87 PRO A N 1
ATOM 704 C CA . PRO A 1 87 ? 13.041 -6.131 -20.670 1.00 56.97 87 PRO A CA 1
ATOM 705 C C . PRO A 1 87 ? 12.046 -5.765 -21.776 1.00 56.97 87 PRO A C 1
ATOM 707 O O . PRO A 1 87 ? 12.162 -4.743 -22.451 1.00 56.97 87 PRO A O 1
ATOM 710 N N . GLN A 1 88 ? 11.032 -6.605 -21.982 1.00 61.31 88 GLN A N 1
ATOM 711 C CA . GLN A 1 88 ? 9.874 -6.217 -22.772 1.00 61.31 88 GLN A CA 1
ATOM 712 C C . GLN A 1 88 ? 8.995 -5.318 -21.915 1.00 61.31 88 GLN A C 1
ATOM 714 O O . GLN A 1 88 ? 8.262 -5.769 -21.030 1.00 61.31 88 GLN A O 1
ATOM 719 N N . ARG A 1 89 ? 9.076 -4.017 -22.199 1.00 62.78 89 ARG A N 1
ATOM 720 C CA . ARG A 1 89 ? 8.267 -2.978 -21.567 1.00 62.78 89 ARG A CA 1
ATOM 721 C C . ARG A 1 89 ? 6.797 -3.184 -21.921 1.00 62.78 89 ARG A C 1
ATOM 723 O O . ARG A 1 89 ? 6.272 -2.684 -22.913 1.00 62.78 89 ARG A O 1
ATOM 730 N N . SER A 1 90 ? 6.133 -3.984 -21.105 1.00 74.25 90 SER A N 1
ATOM 731 C CA . SER A 1 90 ? 4.751 -4.384 -21.304 1.00 74.25 90 SER A CA 1
ATOM 732 C C . SER A 1 90 ? 3.823 -3.274 -20.811 1.00 74.25 90 SER A C 1
ATOM 734 O O . SER A 1 90 ? 3.703 -2.987 -19.618 1.00 74.25 90 SER A O 1
ATOM 736 N N . ARG A 1 91 ? 3.139 -2.628 -21.762 1.00 78.00 91 ARG A N 1
ATOM 737 C CA . ARG A 1 91 ? 2.234 -1.496 -21.497 1.00 78.00 91 ARG A CA 1
ATOM 738 C C . ARG A 1 91 ? 1.140 -1.851 -20.485 1.00 78.00 91 ARG A C 1
ATOM 740 O O . ARG A 1 91 ? 0.757 -1.006 -19.688 1.00 78.00 91 ARG A O 1
ATOM 747 N N . PHE A 1 92 ? 0.701 -3.109 -20.483 1.00 83.25 92 PHE A N 1
ATOM 748 C CA . PHE A 1 92 ? -0.263 -3.648 -19.527 1.00 83.25 92 PHE A CA 1
ATOM 749 C C . PHE A 1 92 ? 0.205 -3.523 -18.071 1.00 83.25 92 PHE A C 1
ATOM 751 O O . PHE A 1 92 ? -0.498 -2.932 -17.257 1.00 83.25 92 PHE A O 1
ATOM 758 N N . PHE A 1 93 ? 1.413 -3.998 -17.750 1.00 81.94 93 PHE A N 1
ATOM 759 C CA . PHE A 1 93 ? 1.939 -3.942 -16.385 1.00 81.94 93 PHE A CA 1
ATOM 760 C C . PHE A 1 93 ? 2.190 -2.501 -15.952 1.00 81.94 93 PHE A C 1
ATOM 762 O O . PHE A 1 93 ? 1.853 -2.144 -14.831 1.00 81.94 93 PHE A O 1
ATOM 769 N N . SER A 1 94 ? 2.689 -1.646 -16.853 1.00 82.81 94 SER A N 1
ATOM 770 C CA . SER A 1 94 ? 2.862 -0.213 -16.571 1.00 82.81 94 SER A CA 1
ATOM 771 C C . SER A 1 94 ? 1.548 0.499 -16.244 1.00 82.81 94 SER A C 1
ATOM 773 O O . SER A 1 94 ? 1.521 1.360 -15.366 1.00 82.81 94 SER A O 1
ATOM 775 N N . VAL A 1 95 ? 0.462 0.150 -16.937 1.00 88.00 95 VAL A N 1
ATOM 776 C CA . VAL A 1 95 ? -0.874 0.689 -16.650 1.00 88.00 95 VAL A CA 1
ATOM 777 C C . VAL A 1 95 ? -1.393 0.150 -15.322 1.00 88.00 95 VAL A C 1
ATOM 779 O O . VAL A 1 95 ? -1.836 0.943 -14.497 1.00 88.00 95 VAL A O 1
ATOM 782 N N . LEU A 1 96 ? -1.286 -1.161 -15.083 1.00 88.44 96 LEU A N 1
ATOM 783 C CA . LEU A 1 96 ? -1.696 -1.759 -13.813 1.00 88.44 96 LEU A CA 1
ATOM 784 C C . LEU A 1 96 ? -0.953 -1.144 -12.631 1.00 88.44 96 LEU A C 1
ATOM 786 O O . LEU A 1 96 ? -1.605 -0.714 -11.693 1.00 88.44 96 LEU A O 1
ATOM 790 N N . HIS A 1 97 ? 0.373 -1.033 -12.705 1.00 88.50 97 HIS A N 1
ATOM 791 C CA . HIS A 1 97 ? 1.187 -0.482 -11.625 1.00 88.50 97 HIS A CA 1
ATOM 792 C C . HIS A 1 97 ? 0.797 0.959 -11.285 1.00 88.50 97 HIS A C 1
ATOM 794 O O . HIS A 1 97 ? 0.688 1.306 -10.113 1.00 88.50 97 HIS A O 1
ATOM 800 N N . ARG A 1 98 ? 0.541 1.799 -12.302 1.00 88.69 98 ARG A N 1
ATOM 801 C CA . ARG A 1 98 ? 0.056 3.172 -12.087 1.00 88.69 98 ARG A CA 1
ATOM 802 C C . ARG A 1 98 ? -1.319 3.195 -11.436 1.00 88.69 98 ARG A C 1
ATOM 804 O O . ARG A 1 98 ? -1.508 3.923 -10.473 1.00 88.69 98 ARG A O 1
ATOM 811 N N . LEU A 1 99 ? -2.251 2.385 -11.936 1.00 91.81 99 LEU A N 1
ATOM 812 C CA . LEU A 1 99 ? -3.590 2.304 -11.364 1.00 91.81 99 LEU A CA 1
ATOM 813 C C . LEU A 1 99 ? -3.528 1.853 -9.905 1.00 91.81 99 LEU A C 1
ATOM 815 O O . LEU A 1 99 ? -4.096 2.520 -9.049 1.00 91.81 99 LEU A O 1
ATOM 819 N N . THR A 1 100 ? -2.807 0.775 -9.602 1.00 89.12 100 THR A N 1
ATOM 820 C CA . THR A 1 100 ? -2.662 0.298 -8.222 1.00 89.12 100 THR A CA 1
ATOM 821 C C . THR A 1 100 ? -1.946 1.314 -7.342 1.00 89.12 100 THR A C 1
ATOM 823 O O . THR A 1 100 ? -2.345 1.526 -6.208 1.00 89.12 100 THR A O 1
ATOM 826 N N . ALA A 1 101 ? -0.939 2.027 -7.857 1.00 89.31 101 ALA A N 1
ATOM 827 C CA . ALA A 1 101 ? -0.282 3.090 -7.097 1.00 89.31 101 ALA A CA 1
ATOM 828 C C . ALA A 1 101 ? -1.258 4.217 -6.723 1.00 89.31 101 ALA A C 1
ATOM 830 O O . ALA A 1 101 ? -1.290 4.624 -5.562 1.00 89.31 101 ALA A O 1
ATOM 831 N N . ASP A 1 102 ? -2.103 4.662 -7.654 1.00 93.31 102 ASP A N 1
ATOM 832 C CA . ASP A 1 102 ? -3.118 5.683 -7.378 1.00 93.31 102 ASP A CA 1
ATOM 833 C C . ASP A 1 102 ? -4.179 5.172 -6.387 1.00 93.31 102 ASP A C 1
ATOM 835 O O 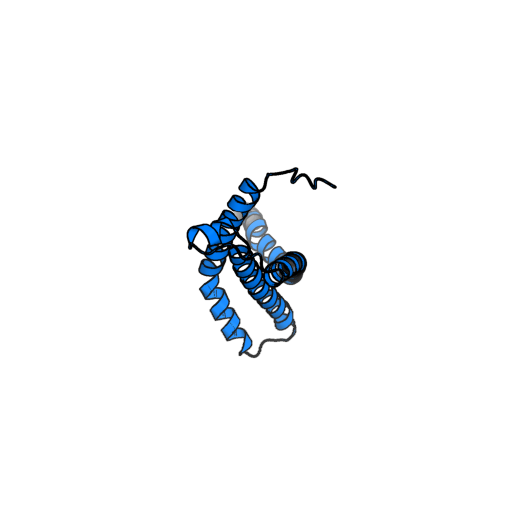. ASP A 1 102 ? -4.515 5.861 -5.421 1.00 93.31 102 ASP A O 1
ATOM 839 N N . TRP A 1 103 ? -4.679 3.946 -6.577 1.00 92.88 103 TRP A N 1
ATOM 840 C CA . TRP A 1 103 ? -5.661 3.322 -5.683 1.00 92.88 103 TRP A CA 1
ATOM 841 C C . TRP A 1 103 ? -5.113 3.085 -4.274 1.00 92.88 103 TRP A C 1
ATOM 843 O O . TRP A 1 103 ? -5.850 3.280 -3.303 1.00 92.88 103 TRP A O 1
ATOM 853 N N . SER A 1 104 ? -3.829 2.749 -4.142 1.00 89.75 104 SER A N 1
ATOM 854 C CA . SER A 1 104 ? -3.185 2.494 -2.853 1.00 89.75 104 SER A CA 1
ATOM 855 C C . SER A 1 104 ? -3.307 3.686 -1.902 1.00 89.75 104 SER A C 1
ATOM 857 O O . SER A 1 104 ? -3.610 3.505 -0.724 1.00 89.75 104 SER A O 1
ATOM 859 N N . ILE A 1 105 ? -3.177 4.916 -2.411 1.00 91.12 105 ILE A N 1
A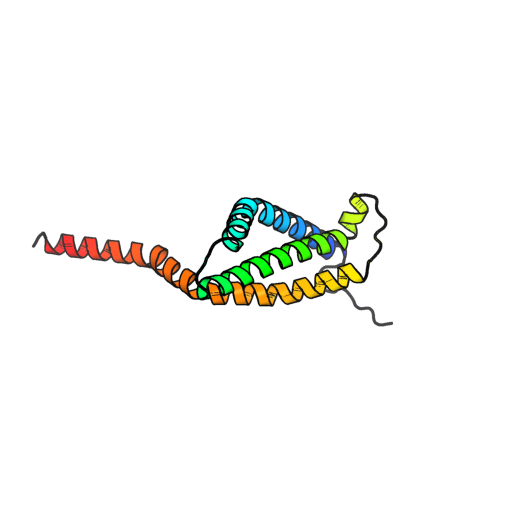TOM 860 C CA . ILE A 1 105 ? -3.287 6.145 -1.612 1.00 91.12 105 ILE A CA 1
ATOM 861 C C . ILE A 1 105 ? -4.699 6.276 -1.031 1.00 91.12 105 ILE A C 1
ATOM 863 O O . ILE A 1 105 ? -4.867 6.526 0.167 1.00 91.12 105 ILE A O 1
ATOM 867 N N . TRP A 1 106 ? -5.720 6.060 -1.862 1.00 93.31 106 TRP A N 1
ATOM 868 C CA . TRP A 1 106 ? -7.119 6.112 -1.440 1.00 93.31 106 TRP A CA 1
ATOM 869 C C . TRP A 1 106 ? -7.456 5.005 -0.440 1.00 93.31 106 TRP A C 1
ATOM 871 O O . TRP A 1 106 ? -8.096 5.269 0.580 1.00 93.31 106 TRP A O 1
ATOM 881 N N . LEU A 1 107 ? -6.997 3.779 -0.696 1.00 90.44 107 LEU A N 1
ATOM 882 C CA . LEU A 1 107 ? -7.229 2.630 0.177 1.00 90.44 107 LEU A CA 1
ATOM 883 C C . LEU A 1 107 ? -6.538 2.803 1.533 1.00 90.44 107 LEU A C 1
ATOM 885 O O . LEU A 1 107 ? -7.152 2.515 2.559 1.00 90.44 107 LEU A O 1
ATOM 889 N N . VAL A 1 108 ? -5.304 3.320 1.563 1.00 89.81 108 VAL A N 1
ATOM 890 C CA . VAL A 1 108 ? -4.575 3.621 2.807 1.00 89.81 108 VAL A CA 1
ATOM 891 C C . VAL A 1 108 ? -5.318 4.692 3.598 1.00 89.81 108 VAL A C 1
ATOM 893 O O . VAL A 1 108 ? -5.556 4.515 4.794 1.00 89.81 108 VAL A O 1
ATOM 896 N N . GLY A 1 109 ? -5.750 5.773 2.941 1.00 91.25 109 GLY A N 1
ATOM 897 C CA . GLY A 1 109 ? -6.543 6.825 3.579 1.00 91.25 109 GLY A CA 1
ATOM 898 C C . GLY A 1 109 ? -7.834 6.285 4.196 1.00 91.25 109 GLY A C 1
ATOM 899 O O . GLY A 1 109 ? -8.134 6.560 5.360 1.00 91.25 109 GLY A O 1
ATOM 900 N N . LEU A 1 110 ? -8.566 5.449 3.456 1.00 89.50 110 LEU A N 1
ATOM 901 C CA . LEU A 1 110 ? -9.798 4.823 3.930 1.00 89.50 110 LEU A CA 1
ATOM 902 C C . LEU A 1 110 ? -9.545 3.839 5.082 1.00 89.50 110 LEU A C 1
ATOM 904 O O . LEU A 1 110 ? -10.288 3.838 6.064 1.00 89.50 110 LEU A O 1
ATOM 908 N N . HIS A 1 111 ? -8.483 3.038 5.001 1.00 87.50 111 HIS A N 1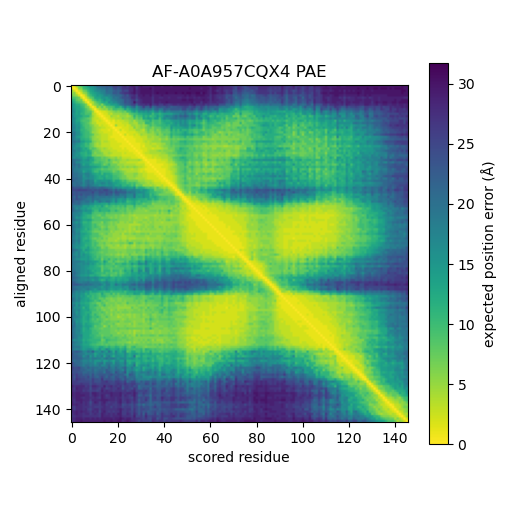
ATOM 909 C CA . HIS A 1 111 ? -8.063 2.125 6.062 1.00 87.50 111 HIS A CA 1
ATOM 910 C C . HIS A 1 111 ? -7.757 2.875 7.369 1.00 87.50 111 HIS A C 1
ATOM 912 O O . HIS A 1 111 ? -8.219 2.466 8.441 1.00 87.50 111 HIS A O 1
ATOM 918 N N . LEU A 1 112 ? -7.029 3.997 7.286 1.00 87.56 112 LEU A N 1
ATOM 919 C CA . LEU A 1 112 ? -6.737 4.859 8.434 1.00 87.56 112 LEU A CA 1
ATOM 920 C C . LEU A 1 112 ? -8.014 5.486 9.001 1.00 87.56 112 LEU A C 1
ATOM 922 O O . LEU A 1 112 ? -8.223 5.434 10.214 1.00 87.56 112 LEU A O 1
ATOM 926 N N . ALA A 1 113 ? -8.881 6.027 8.142 1.00 87.81 113 ALA A N 1
ATOM 927 C CA . ALA A 1 113 ? -10.132 6.662 8.552 1.00 87.81 113 ALA A CA 1
ATOM 928 C C . ALA A 1 113 ? -11.066 5.679 9.276 1.00 87.81 113 ALA A C 1
ATOM 930 O O . ALA A 1 113 ? -11.552 5.968 10.367 1.00 87.81 113 ALA A O 1
ATOM 931 N N . LEU A 1 114 ? -11.255 4.473 8.732 1.00 84.50 114 LEU A N 1
ATOM 932 C CA . LEU A 1 114 ? -12.072 3.423 9.357 1.00 84.50 114 LEU A CA 1
ATOM 933 C C . LEU A 1 114 ? -11.449 2.867 10.644 1.00 84.50 114 LEU A C 1
ATOM 935 O O . LEU A 1 114 ? -12.140 2.277 11.477 1.00 84.50 114 LEU A O 1
ATOM 939 N N . SER A 1 115 ? -10.140 3.033 10.813 1.00 82.00 115 SER A N 1
ATOM 940 C CA . SER A 1 115 ? -9.406 2.587 11.995 1.00 82.00 115 SER A CA 1
ATOM 941 C C . SER A 1 115 ? -9.219 3.670 13.058 1.00 82.00 115 SER A C 1
ATOM 943 O O . SER A 1 115 ? -8.659 3.376 14.117 1.00 82.00 115 SER A O 1
ATOM 945 N N . TRP A 1 116 ? -9.726 4.883 12.826 1.00 80.69 116 TRP A N 1
ATOM 946 C CA . TRP A 1 116 ? -9.498 6.059 13.665 1.00 80.69 116 TRP A CA 1
ATOM 947 C C . TRP A 1 116 ? -9.913 5.863 15.128 1.00 80.69 116 TRP A C 1
ATOM 949 O O . TRP A 1 116 ? -9.135 6.150 16.040 1.00 80.69 116 TRP A O 1
ATOM 959 N N . ASP A 1 117 ? -11.084 5.268 15.369 1.00 77.31 117 ASP A N 1
ATOM 960 C CA . ASP A 1 117 ? -11.583 5.016 16.728 1.00 77.31 117 ASP A CA 1
ATOM 961 C C . ASP A 1 117 ? -10.640 4.110 17.528 1.00 77.31 117 ASP A C 1
ATOM 963 O O . ASP A 1 117 ? -10.351 4.356 18.701 1.00 77.31 117 ASP A O 1
ATOM 967 N N . TRP A 1 118 ? -10.095 3.075 16.883 1.00 76.31 118 TRP A N 1
ATOM 968 C CA . TRP A 1 118 ? -9.138 2.168 17.515 1.00 76.31 118 TRP A CA 1
ATOM 969 C C . TRP A 1 118 ? -7.822 2.881 17.848 1.00 76.31 118 TRP A C 1
ATOM 971 O O . TRP A 1 118 ? -7.255 2.638 18.917 1.00 76.31 118 TRP A O 1
ATOM 981 N N . ILE A 1 119 ? -7.357 3.782 16.977 1.00 77.06 119 ILE A N 1
ATOM 982 C CA . ILE A 1 119 ? -6.135 4.566 17.195 1.00 77.06 119 ILE A CA 1
ATOM 983 C C . ILE A 1 119 ? -6.311 5.468 18.420 1.00 77.06 119 ILE A C 1
ATOM 985 O O . ILE A 1 119 ? -5.502 5.408 19.346 1.00 77.06 119 ILE A O 1
ATOM 989 N N . VAL A 1 120 ? -7.401 6.239 18.488 1.00 77.25 120 VAL A N 1
ATOM 990 C CA . VAL A 1 120 ? -7.668 7.168 19.600 1.00 77.25 120 VAL A CA 1
ATOM 991 C C . VAL A 1 120 ? -7.847 6.424 20.927 1.00 77.25 120 VAL A C 1
ATOM 993 O O . VAL A 1 120 ? -7.321 6.855 21.959 1.00 77.25 120 VAL A O 1
ATOM 996 N N . ILE A 1 121 ? -8.551 5.287 20.923 1.00 76.94 121 ILE A N 1
ATOM 997 C CA . ILE A 1 121 ? -8.762 4.469 22.125 1.00 76.94 121 ILE A CA 1
ATOM 998 C C . ILE A 1 121 ? -7.436 3.899 22.642 1.00 76.94 121 ILE A C 1
ATOM 1000 O O . ILE A 1 121 ? -7.153 3.998 23.841 1.00 76.94 121 ILE A O 1
ATOM 1004 N N . ASN A 1 122 ? -6.600 3.326 21.770 1.00 74.19 122 ASN A N 1
ATOM 1005 C CA . ASN A 1 122 ? -5.308 2.783 22.191 1.00 74.19 122 ASN A CA 1
ATOM 1006 C C . ASN A 1 122 ? -4.329 3.878 22.606 1.00 74.19 122 ASN A C 1
ATOM 1008 O O . ASN A 1 122 ? -3.655 3.719 23.620 1.00 74.19 122 ASN A O 1
ATOM 1012 N N . PHE A 1 123 ? -4.306 5.012 21.910 1.00 76.25 123 PHE A N 1
ATOM 1013 C CA . PHE A 1 123 ? -3.478 6.157 22.277 1.00 76.25 123 PHE A CA 1
ATOM 1014 C C . PHE A 1 123 ? -3.796 6.646 23.698 1.00 76.25 123 PHE A C 1
ATOM 1016 O O . PHE A 1 123 ? -2.906 6.758 24.544 1.00 76.25 123 PHE A O 1
ATOM 1023 N N . LYS A 1 124 ? -5.084 6.819 24.028 1.00 68.31 124 LYS A N 1
ATOM 1024 C CA . LYS A 1 124 ? -5.519 7.161 25.393 1.00 68.31 124 LYS A CA 1
ATOM 1025 C C . LYS A 1 124 ? -5.139 6.085 26.414 1.00 68.31 124 LYS A C 1
ATOM 1027 O O . LYS A 1 124 ? -4.778 6.403 27.547 1.00 68.31 124 LYS A O 1
ATOM 1032 N N . LYS A 1 125 ? -5.213 4.807 26.039 1.00 70.69 125 LYS A N 1
ATOM 1033 C CA . LYS A 1 125 ? -4.918 3.685 26.938 1.00 70.69 125 LYS A CA 1
ATOM 1034 C C . LYS A 1 125 ? -3.426 3.541 27.245 1.00 70.69 125 LYS A C 1
ATOM 1036 O O . LYS A 1 125 ? -3.101 3.282 28.398 1.00 70.69 125 LYS A O 1
ATOM 1041 N N . TYR A 1 126 ? -2.548 3.700 26.258 1.00 72.75 126 TYR A N 1
ATOM 1042 C CA . TYR A 1 126 ? -1.108 3.486 26.424 1.00 72.75 126 TYR A CA 1
ATOM 1043 C C . TYR A 1 126 ? -0.350 4.743 26.856 1.00 72.75 126 TYR A C 1
ATOM 1045 O O . TYR A 1 126 ? 0.615 4.611 27.598 1.00 72.75 126 TYR A O 1
ATOM 1053 N N . ILE A 1 127 ? -0.795 5.943 26.466 1.00 74.12 127 ILE A N 1
ATOM 1054 C CA . ILE A 1 127 ? -0.076 7.190 26.785 1.00 74.12 127 ILE A CA 1
ATOM 1055 C C . ILE A 1 127 ? -0.687 7.930 27.980 1.00 74.12 127 ILE A C 1
ATOM 1057 O O . ILE A 1 127 ? 0.040 8.378 28.862 1.00 74.12 127 ILE A O 1
ATOM 1061 N N . LEU A 1 128 ? -2.018 8.029 28.077 1.00 63.06 128 LEU A N 1
ATOM 1062 C CA . LEU A 1 128 ? -2.659 8.857 29.115 1.00 63.06 128 LEU A CA 1
ATOM 1063 C C . LEU A 1 128 ? -2.936 8.111 30.434 1.00 63.06 128 LEU A C 1
ATOM 1065 O O . LEU A 1 128 ? -2.925 8.723 31.507 1.00 63.06 128 LEU A O 1
ATOM 1069 N N . ARG A 1 129 ? -3.163 6.790 30.404 1.00 57.72 129 ARG A N 1
ATOM 1070 C CA . ARG A 1 129 ? -3.393 5.999 31.633 1.00 57.72 129 ARG A CA 1
ATOM 1071 C C . ARG A 1 129 ? -2.165 5.810 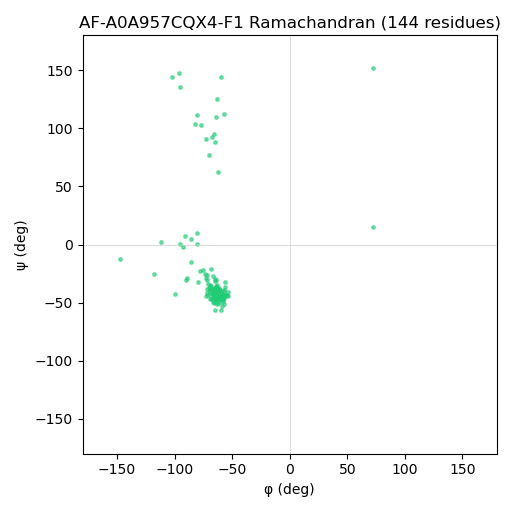32.539 1.00 57.72 129 ARG A C 1
ATOM 1073 O O . ARG A 1 129 ? -2.370 5.859 33.752 1.00 57.72 129 ARG A O 1
ATOM 1080 N N . PRO A 1 130 ? -0.925 5.619 32.044 1.00 58.34 130 PRO A N 1
ATOM 1081 C CA . PRO A 1 130 ? 0.235 5.516 32.929 1.00 58.34 130 PRO A CA 1
ATOM 1082 C C . PRO A 1 130 ? 0.406 6.786 33.770 1.00 58.34 130 PRO A C 1
ATOM 1084 O O . PRO A 1 130 ? 0.527 6.701 34.991 1.00 58.34 130 PRO A O 1
ATOM 1087 N N . ILE A 1 131 ? 0.292 7.955 33.131 1.00 58.00 131 ILE A N 1
ATOM 1088 C CA . ILE A 1 131 ? 0.496 9.270 33.752 1.00 58.00 131 ILE A CA 1
ATOM 1089 C C . ILE A 1 131 ? -0.560 9.545 34.831 1.00 58.00 131 ILE A C 1
ATOM 1091 O O . ILE A 1 131 ? -0.226 9.884 35.963 1.00 58.00 131 ILE A O 1
ATOM 1095 N N . THR A 1 132 ? -1.840 9.319 34.527 1.00 58.22 132 THR A N 1
ATOM 1096 C CA . THR A 1 132 ? -2.942 9.590 35.471 1.00 58.22 132 THR A CA 1
ATOM 1097 C C . THR A 1 132 ? -3.013 8.600 36.639 1.00 58.22 132 THR A C 1
ATOM 1099 O O . THR A 1 132 ? -3.493 8.946 37.722 1.00 58.22 132 THR A O 1
ATOM 1102 N N . SER A 1 133 ? -2.518 7.371 36.464 1.00 56.19 133 SER A N 1
ATOM 1103 C CA . SER A 1 133 ? -2.502 6.357 37.527 1.00 56.19 133 SER A CA 1
ATOM 1104 C C . SER A 1 133 ? -1.471 6.641 38.630 1.00 56.19 133 SER A C 1
ATOM 1106 O O . SER A 1 133 ? -1.717 6.302 39.791 1.00 56.19 133 SER A O 1
ATOM 1108 N N . MET A 1 134 ? -0.362 7.317 38.300 1.00 57.31 134 MET A N 1
ATOM 1109 C CA . MET A 1 134 ? 0.667 7.712 39.271 1.00 57.31 134 MET A CA 1
ATOM 1110 C C . MET A 1 134 ? 0.182 8.854 40.168 1.00 57.31 134 MET A C 1
ATOM 1112 O O . MET A 1 134 ? 0.291 8.769 41.391 1.00 57.31 134 MET A O 1
ATOM 1116 N N . THR A 1 135 ? -0.464 9.868 39.585 1.00 60.06 135 THR A N 1
ATOM 1117 C CA . THR A 1 135 ? -0.995 11.024 40.326 1.00 60.06 135 THR A CA 1
ATOM 1118 C C . THR A 1 135 ? -2.096 10.613 41.309 1.00 60.06 135 THR A C 1
ATOM 1120 O O . THR A 1 135 ? -2.164 11.107 42.434 1.00 60.06 135 THR A O 1
ATOM 1123 N N . ARG A 1 136 ? -2.941 9.643 40.928 1.00 58.25 136 ARG A N 1
ATOM 1124 C CA . ARG A 1 136 ? -4.022 9.130 41.789 1.00 58.25 136 ARG A CA 1
ATOM 1125 C C . ARG A 1 136 ? -3.518 8.273 42.953 1.00 58.25 136 ARG A C 1
ATOM 1127 O O . ARG A 1 136 ? -4.158 8.259 44.001 1.00 58.25 136 ARG A O 1
ATOM 1134 N N . ARG A 1 137 ? -2.394 7.563 42.789 1.00 58.69 137 ARG A N 1
ATOM 1135 C CA . ARG A 1 137 ? -1.753 6.797 43.875 1.00 58.69 137 ARG A CA 1
ATOM 1136 C C . ARG A 1 137 ? -1.114 7.717 44.916 1.00 58.69 137 ARG A C 1
ATOM 1138 O O . ARG A 1 137 ? -1.354 7.509 46.101 1.00 58.69 137 ARG A O 1
ATOM 1145 N N . GLN A 1 138 ? -0.412 8.767 44.484 1.00 59.69 138 GLN A N 1
ATOM 1146 C CA . GLN A 1 138 ? 0.188 9.755 45.392 1.00 59.69 138 GLN A CA 1
ATOM 1147 C C . GLN A 1 138 ? -0.868 10.511 46.213 1.00 59.69 138 GLN A C 1
ATOM 1149 O O . GLN A 1 138 ? -0.744 10.616 47.430 1.00 59.69 138 GLN A O 1
ATOM 1154 N N . ALA A 1 139 ? -1.968 10.944 45.585 1.00 60.62 139 ALA A N 1
ATOM 1155 C CA . ALA A 1 139 ? -3.056 11.630 46.289 1.00 60.62 139 ALA A CA 1
ATOM 1156 C C . ALA A 1 139 ? -3.772 10.745 47.332 1.00 60.62 139 ALA A C 1
ATOM 1158 O O . ALA A 1 139 ? -4.273 11.247 48.338 1.00 60.62 139 ALA A O 1
ATOM 1159 N N . LYS A 1 140 ? -3.827 9.423 47.107 1.00 59.19 140 LYS A N 1
ATOM 1160 C CA . LYS A 1 140 ? -4.441 8.470 48.044 1.00 59.19 140 LYS A CA 1
ATOM 1161 C C . LYS A 1 140 ? -3.511 8.116 49.213 1.00 59.19 140 LYS A C 1
ATOM 1163 O O . LYS A 1 140 ? -4.007 7.909 50.312 1.00 59.19 140 LYS A O 1
ATOM 1168 N N . GLN A 1 141 ? -2.193 8.088 48.996 1.00 60.91 141 GLN A N 1
ATOM 1169 C CA . GLN A 1 141 ? -1.200 7.916 50.067 1.00 60.91 141 GLN A CA 1
ATOM 1170 C C . GLN A 1 141 ? -1.121 9.143 50.984 1.00 60.91 141 GLN A C 1
ATOM 1172 O O . GLN A 1 141 ? -1.133 8.976 52.197 1.00 60.91 141 GLN A O 1
ATOM 1177 N N . ALA A 1 142 ? -1.151 10.358 50.429 1.00 59.94 142 ALA A N 1
ATOM 1178 C CA . ALA A 1 142 ? -1.130 11.595 51.217 1.00 59.94 142 ALA A CA 1
ATOM 1179 C C . ALA A 1 142 ? -2.377 11.787 52.106 1.00 59.94 142 ALA A C 1
ATOM 1181 O O . ALA A 1 142 ? -2.290 12.392 53.166 1.00 59.94 142 ALA A O 1
ATOM 1182 N N . ARG A 1 143 ? -3.538 11.255 51.695 1.00 62.66 143 ARG A N 1
ATOM 1183 C CA . ARG A 1 143 ? -4.785 11.287 52.486 1.00 62.66 143 ARG A CA 1
ATOM 1184 C C . ARG A 1 143 ? -4.936 10.148 53.497 1.00 62.66 143 ARG A C 1
ATOM 1186 O O . ARG A 1 143 ? -5.832 10.222 54.321 1.00 62.66 143 ARG A O 1
ATOM 1193 N N . GLY A 1 144 ? -4.137 9.086 53.399 1.00 58.44 144 GLY A N 1
ATOM 1194 C CA . GLY A 1 144 ? -4.152 7.973 54.359 1.00 58.44 144 GLY A CA 1
ATOM 1195 C C . GLY A 1 144 ? -3.140 8.128 55.498 1.00 58.44 144 GLY A C 1
ATOM 1196 O O . GLY A 1 144 ? -3.060 7.248 56.346 1.00 58.44 144 GLY A O 1
ATOM 1197 N N . GLN A 1 145 ? -2.341 9.199 55.475 1.00 58.00 145 GLN A N 1
ATOM 1198 C CA . GLN A 1 145 ? -1.308 9.527 56.465 1.00 58.00 145 GLN A CA 1
ATOM 1199 C C . GLN A 1 145 ? -1.647 10.780 57.298 1.00 58.00 145 GLN A C 1
ATOM 1201 O O . GLN A 1 145 ? -0.833 11.187 58.122 1.00 58.00 145 GLN A O 1
ATOM 1206 N N . ALA A 1 146 ? -2.820 11.382 57.074 1.00 50.62 146 ALA A N 1
ATOM 1207 C CA . ALA A 1 146 ? -3.391 12.490 57.844 1.00 50.62 146 ALA A CA 1
ATOM 1208 C C . ALA A 1 146 ? -4.649 11.997 58.566 1.00 50.62 146 ALA A C 1
ATOM 1210 O O . ALA A 1 146 ? -4.895 12.474 59.693 1.00 50.62 146 ALA A O 1
#

Mean predicted aligned error: 13.02 Å

Sequence (146 aa):
IVDMNTRFTGIAIHEWLGIGIGIALFYHLMLHWKWIVAITKRIFSKLPTAHRIRYLVDILLFVDMVVLIVTGLWISEVAMQQIGLLPQRSRFFSVLHRLTADWSIWLVGLHLALSWDWIVINFKKYILRPITSMTRRQAKQARGQA

Nearest PDB structures (foldseek):
  1i6z-assembly1_A  TM=2.455E-01  e=7.931E+00  Mus musculus

Solvent-accessible surface area (backbone atoms only — not comparable to full-atom values): 8327 Å² total; per-residue (Å²): 134,85,80,82,69,64,82,85,66,44,73,67,49,55,52,53,48,50,50,54,50,44,52,54,51,53,52,50,52,61,73,42,42,68,54,51,55,54,48,60,58,48,73,81,43,98,69,61,69,79,61,45,55,55,49,50,44,54,48,50,43,51,54,40,49,51,49,31,44,57,29,48,54,69,66,32,54,67,59,31,49,75,72,72,41,82,71,73,84,50,66,65,44,58,49,50,29,51,52,31,54,59,49,47,55,56,39,51,52,50,48,51,61,72,40,41,68,61,51,56,54,48,48,47,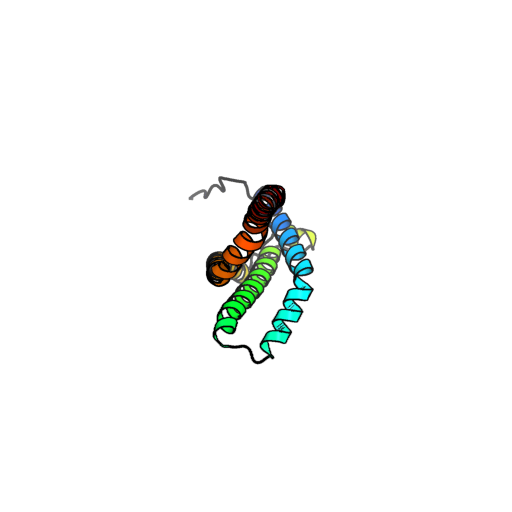57,69,61,51,44,62,60,55,54,52,56,55,50,54,57,52,53,63,62,73,76,111

Radius of gyration: 23.69 Å; Cα contacts (8 Å, |Δi|>4): 67; chains: 1; bounding box: 42×35×87 Å

Secondary structure (DSSP, 8-state):
------TTTHHHHHHHHHHHHHHHHHHHHHHTHHHHHHHHHHHTS---HHHHHHHHHHHHHHHHHHHHHHHHHHH-HHHHHHTT------HHHHHHHHHHHHHHHHHHHHHHHHTHHHHHHHHIIIIIHHHHHHHHHHHHHHHS--

Foldseek 3Di:
DDPPPPPDQDPVVVLVVLVVVLVVLVVVCVVCVVVVVVLVVCVVPDDDPLVVVLSVLVVVLVVLSVLLSVLSCLQRCVNCVVVVHHNPNDVVSVVSNVVSVVVNVVSVVVNCVSCVVVVVVVCCVPPVVVVVVVVVVVVVVVVVVD

pLDDT: mean 73.24, std 11.85, range [41.84, 93.31]